Protein AF-A0A814VLP5-F1 (afdb_monomer_lite)

Organism: NCBI:txid433720

Sequence (81 aa):
MNELSQQSNNQSLIPVHVQLEYQNLTDADIQHVIDEQITEKHCTSLNLSGNQITHKGVTMLANILKNNKVKYLLRLNYTVY

Radius of gyration: 17.0 Å; chains: 1; bounding box: 32×20×67 Å

pLDDT: mean 71.15, std 16.54, range [35.56, 91.5]

Foldseek 3Di:
DDPPDPPPPPPVLDAAAAECAQVQDELVCLVVCCVPPFVPRVHQHYEHENYHYDPNSVVVVVVSCVVGPRPYDDPHPDDDD

Secondary structure (DSSP, 8-state):
---------------EEEE-TTS--BTTHHHHHIIIIIISS-EEEEE-TTSB--HHHHHHHHHHHHTS---EE--------

InterPro domains:
  IPR032675 Leucine-rich repeat domain superfamily [G3DSA:3.80.10.10] (3-80)

Structure (mmCIF, N/CA/C/O backbone):
data_AF-A0A814VLP5-F1
#
_entry.id   AF-A0A814VLP5-F1
#
loop_
_atom_site.group_PDB
_atom_site.id
_atom_site.type_symbol
_atom_site.label_atom_id
_atom_site.label_alt_id
_atom_site.label_comp_id
_atom_site.label_asym_id
_atom_site.label_entity_id
_atom_site.label_seq_id
_atom_site.pdbx_PDB_ins_code
_atom_site.Cartn_x
_atom_site.Cartn_y
_atom_site.Cartn_z
_atom_site.occupancy
_atom_site.B_iso_or_equiv
_atom_site.auth_seq_id
_atom_site.auth_comp_id
_atom_site.auth_asym_id
_atom_site.auth_atom_id
_atom_site.pdbx_PDB_model_num
ATOM 1 N N . MET A 1 1 ? -18.554 0.443 50.824 1.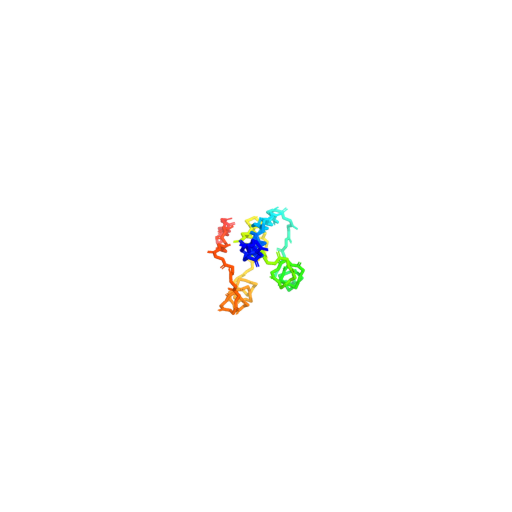00 37.19 1 MET A N 1
ATOM 2 C CA . MET A 1 1 ? -18.639 -0.345 49.578 1.00 37.19 1 MET A CA 1
ATOM 3 C C . MET A 1 1 ? -17.965 0.488 48.509 1.00 37.19 1 MET A C 1
ATOM 5 O O . MET A 1 1 ? -18.519 1.506 48.130 1.00 37.19 1 MET A O 1
ATOM 9 N N . ASN A 1 2 ? -16.723 0.151 48.158 1.00 40.44 2 ASN A N 1
ATOM 10 C CA . ASN A 1 2 ? -15.943 0.903 47.179 1.00 40.44 2 ASN A CA 1
ATOM 11 C C . ASN A 1 2 ? -16.245 0.346 45.790 1.00 40.44 2 ASN A C 1
ATOM 13 O O . ASN A 1 2 ? -15.802 -0.751 45.459 1.00 40.44 2 ASN A O 1
ATOM 17 N N . GLU A 1 3 ? -16.986 1.100 44.986 1.00 45.66 3 GLU A N 1
ATOM 18 C CA . GLU A 1 3 ? -17.109 0.862 43.550 1.00 45.66 3 GLU A CA 1
ATOM 19 C C . GLU A 1 3 ? -15.831 1.358 42.857 1.00 45.66 3 GLU A C 1
ATOM 21 O O . GLU A 1 3 ? -15.760 2.457 42.319 1.00 45.66 3 GLU A O 1
ATOM 26 N N . LEU A 1 4 ? -14.772 0.550 42.922 1.00 51.88 4 LEU A N 1
ATOM 27 C CA . LEU A 1 4 ? -13.546 0.734 42.149 1.00 51.88 4 LEU A CA 1
ATOM 28 C C . LEU A 1 4 ? -13.274 -0.552 41.381 1.00 51.88 4 LEU A C 1
ATOM 30 O O . LEU A 1 4 ? -12.717 -1.486 41.951 1.00 51.88 4 LEU A O 1
ATOM 34 N N . SER A 1 5 ? -13.697 -0.600 40.113 1.00 51.47 5 SER A N 1
ATOM 35 C CA . SER A 1 5 ? -12.999 -1.283 38.999 1.00 51.47 5 SER A CA 1
ATOM 36 C C . SER A 1 5 ? -13.875 -1.406 37.738 1.00 51.47 5 SER A C 1
ATOM 38 O O . SER A 1 5 ? -14.035 -2.475 37.164 1.00 51.47 5 SER A O 1
ATOM 40 N N . GLN A 1 6 ? -14.395 -0.285 37.232 1.00 51.72 6 GLN A N 1
ATOM 41 C CA . GLN A 1 6 ? -14.668 -0.143 35.792 1.00 51.72 6 GLN A CA 1
ATOM 42 C C . GLN A 1 6 ? -13.468 0.581 35.171 1.00 51.72 6 GLN A C 1
ATOM 44 O O . GLN A 1 6 ? -13.571 1.699 34.675 1.00 51.72 6 GLN A O 1
ATOM 49 N N . GLN A 1 7 ? -12.284 -0.027 35.272 1.00 47.12 7 GLN A N 1
ATOM 50 C CA . GLN A 1 7 ? -11.132 0.436 34.511 1.00 47.12 7 GLN A CA 1
ATOM 51 C C . GLN A 1 7 ? -11.312 -0.130 33.109 1.00 47.12 7 GLN A C 1
ATOM 53 O O . GLN A 1 7 ? -10.873 -1.238 32.805 1.00 47.12 7 GLN A O 1
ATOM 58 N N . SER A 1 8 ? -12.047 0.610 32.274 1.00 48.81 8 SER A N 1
ATOM 59 C CA . SER A 1 8 ? -12.042 0.382 30.837 1.00 48.81 8 SER A CA 1
ATOM 60 C C . SER A 1 8 ? -10.578 0.304 30.421 1.00 48.81 8 SER A C 1
ATOM 62 O O . SER A 1 8 ? -9.846 1.288 30.572 1.00 48.81 8 SER A O 1
ATOM 64 N N . ASN A 1 9 ? -10.143 -0.860 29.942 1.00 46.75 9 ASN A N 1
ATOM 65 C CA . ASN A 1 9 ? -8.895 -1.015 29.211 1.00 46.75 9 ASN A CA 1
ATOM 66 C C . ASN A 1 9 ? -9.020 -0.208 27.912 1.00 46.75 9 ASN A C 1
ATOM 68 O O . ASN A 1 9 ? -9.161 -0.748 26.820 1.00 46.75 9 ASN A O 1
ATOM 72 N N . ASN A 1 10 ? -8.973 1.116 28.031 1.00 47.66 10 ASN A N 1
ATOM 73 C CA . ASN A 1 10 ? -8.654 2.010 26.940 1.00 47.66 10 ASN A CA 1
ATOM 74 C C . ASN A 1 10 ? -7.144 1.890 26.742 1.00 47.66 10 ASN A C 1
ATOM 76 O O . ASN A 1 10 ? -6.387 2.814 27.036 1.00 47.66 10 ASN A O 1
ATOM 80 N N . GLN A 1 11 ? -6.699 0.724 26.262 1.00 54.16 11 GLN A N 1
ATOM 81 C CA . GLN A 1 11 ? -5.461 0.660 25.504 1.00 54.16 11 GLN A CA 1
ATOM 82 C C . GLN A 1 11 ? -5.707 1.544 24.289 1.00 54.16 11 GLN A C 1
ATOM 84 O O . GLN A 1 11 ? -6.289 1.121 23.293 1.00 54.16 11 GLN A O 1
ATOM 89 N N . SER A 1 12 ? -5.367 2.822 24.441 1.00 52.97 12 SER A N 1
ATOM 90 C CA . SER A 1 12 ? -5.312 3.777 23.351 1.00 52.97 12 SER A CA 1
ATOM 91 C C . SER A 1 12 ? -4.445 3.119 22.287 1.00 52.97 12 SER A C 1
ATOM 93 O O . SER A 1 12 ? -3.254 2.914 22.522 1.00 52.97 12 SER A O 1
ATOM 95 N N . LEU A 1 13 ? -5.061 2.661 21.193 1.00 60.19 13 LEU A N 1
ATOM 96 C CA . LEU A 1 13 ? -4.344 2.101 20.053 1.00 60.19 13 LEU A CA 1
ATOM 97 C C . LEU A 1 13 ? -3.343 3.171 19.638 1.00 60.19 13 LEU A C 1
ATOM 99 O O . LEU A 1 13 ? -3.748 4.209 19.114 1.00 60.19 13 LEU A O 1
ATOM 103 N N . ILE A 1 14 ? -2.068 2.959 19.963 1.00 65.38 14 ILE A N 1
ATOM 104 C CA . ILE A 1 14 ? -1.020 3.911 19.623 1.00 65.38 14 ILE A CA 1
ATOM 105 C C . ILE A 1 14 ? -1.004 3.946 18.097 1.00 65.38 14 ILE A C 1
ATOM 107 O O . ILE A 1 14 ? -0.784 2.898 17.486 1.00 65.38 14 ILE A O 1
ATOM 111 N N . PRO A 1 15 ? -1.291 5.098 17.472 1.00 65.38 15 PRO A N 1
ATOM 112 C CA . PRO A 1 15 ? -1.268 5.203 16.027 1.00 65.38 15 PRO A CA 1
ATOM 113 C C . PRO A 1 15 ? 0.131 4.833 15.540 1.00 65.38 15 PRO A C 1
ATOM 115 O O . PRO A 1 15 ? 1.105 5.523 15.847 1.00 65.38 15 PRO A O 1
ATOM 118 N N . VAL A 1 16 ? 0.249 3.720 14.817 1.00 75.38 16 VAL A N 1
ATOM 119 C CA . VAL A 1 16 ? 1.515 3.342 14.194 1.00 75.38 16 VAL A CA 1
ATOM 120 C C . VAL A 1 16 ? 1.573 4.037 12.840 1.00 75.38 16 VAL A C 1
ATOM 122 O O . VAL A 1 16 ? 0.698 3.857 11.984 1.00 75.38 16 VAL A O 1
ATOM 125 N N . HIS A 1 17 ? 2.584 4.888 12.691 1.00 78.44 17 HIS A N 1
ATOM 126 C CA . HIS A 1 17 ? 2.905 5.592 11.459 1.00 78.44 17 HIS A CA 1
ATOM 127 C C . HIS A 1 17 ? 4.116 4.917 10.823 1.00 78.44 17 HIS A C 1
ATOM 129 O O . HIS A 1 17 ? 5.176 4.836 11.440 1.00 78.44 17 HIS A O 1
ATOM 135 N N . VAL A 1 18 ? 3.956 4.435 9.595 1.00 82.56 18 VAL A N 1
ATOM 136 C CA . VAL A 1 18 ? 5.005 3.740 8.849 1.00 82.56 18 VAL A CA 1
ATOM 137 C C . VAL A 1 18 ? 5.427 4.604 7.666 1.00 82.56 18 VAL A C 1
ATOM 139 O O . VAL A 1 18 ? 4.611 4.941 6.804 1.00 82.56 18 VAL A O 1
ATOM 142 N N . GLN A 1 19 ? 6.704 4.981 7.647 1.00 86.56 19 GLN A N 1
ATOM 143 C CA . GLN A 1 19 ? 7.320 5.801 6.605 1.00 86.56 19 GLN A CA 1
ATOM 144 C C . GLN A 1 19 ? 8.264 4.930 5.780 1.00 86.56 19 GLN A C 1
ATOM 146 O O . GLN A 1 19 ? 9.310 4.509 6.263 1.00 86.56 19 GLN A O 1
ATOM 151 N N . LEU A 1 20 ? 7.871 4.641 4.542 1.00 86.69 20 LEU A N 1
ATOM 152 C CA . LEU A 1 20 ? 8.629 3.829 3.590 1.00 86.69 20 LEU A CA 1
ATOM 153 C C . LEU A 1 20 ? 8.857 4.603 2.289 1.00 86.69 20 LEU A C 1
ATOM 155 O O . LEU A 1 20 ? 8.846 4.039 1.200 1.00 86.69 20 LEU A O 1
ATOM 159 N N . GLU A 1 21 ? 9.015 5.918 2.386 1.00 88.44 21 GLU A N 1
ATOM 160 C CA . GLU A 1 21 ? 9.288 6.779 1.240 1.00 88.44 21 GLU A CA 1
ATOM 161 C C . GLU A 1 21 ? 10.683 6.540 0.640 1.00 88.44 21 GLU A C 1
ATOM 163 O O . GLU A 1 21 ? 11.658 6.326 1.363 1.00 88.44 21 GLU A O 1
ATOM 168 N N . TYR A 1 22 ? 10.771 6.589 -0.695 1.00 87.19 22 TYR A N 1
ATOM 169 C CA . TYR A 1 22 ? 12.023 6.456 -1.458 1.00 87.19 22 TYR A CA 1
ATOM 170 C C . TYR A 1 22 ? 12.859 5.206 -1.115 1.00 87.19 22 TYR A C 1
ATOM 172 O O . TYR A 1 22 ? 14.086 5.254 -1.086 1.00 87.19 22 TYR A O 1
ATOM 180 N N . GLN A 1 23 ? 12.200 4.074 -0.861 1.00 89.56 23 GLN A N 1
ATOM 181 C CA . GLN A 1 23 ? 12.833 2.797 -0.504 1.00 89.56 23 GLN A CA 1
ATOM 182 C C . GLN A 1 23 ? 13.017 1.858 -1.712 1.00 89.56 23 GLN A C 1
ATOM 184 O O . GLN A 1 23 ? 13.344 0.688 -1.542 1.00 89.56 23 GLN A O 1
ATOM 189 N N . ASN A 1 24 ? 12.796 2.346 -2.940 1.00 90.00 24 ASN A N 1
ATOM 190 C CA . ASN A 1 24 ? 12.791 1.549 -4.175 1.00 90.00 24 ASN A CA 1
ATOM 191 C C . ASN A 1 24 ? 11.812 0.362 -4.160 1.00 90.00 24 ASN A C 1
ATOM 193 O O . ASN A 1 24 ? 11.981 -0.562 -4.954 1.00 90.00 24 ASN A O 1
ATOM 197 N N . LEU A 1 25 ? 10.774 0.408 -3.316 1.00 89.69 25 LEU A N 1
ATOM 198 C CA . LEU A 1 25 ? 9.793 -0.672 -3.209 1.00 89.69 25 LEU A CA 1
ATOM 199 C C . LEU A 1 25 ? 9.065 -0.872 -4.532 1.00 89.69 25 LEU A C 1
ATOM 201 O O . LEU A 1 25 ? 8.734 0.084 -5.235 1.00 89.69 25 LEU A O 1
ATOM 205 N N . THR A 1 26 ? 8.785 -2.125 -4.830 1.00 91.50 26 THR A N 1
ATOM 206 C CA . THR A 1 26 ? 8.075 -2.586 -6.015 1.00 91.50 26 THR A CA 1
ATOM 207 C C . THR A 1 26 ? 6.739 -3.208 -5.622 1.00 91.50 26 THR A C 1
ATOM 209 O O . THR A 1 26 ? 6.434 -3.390 -4.442 1.00 91.50 26 THR A O 1
ATOM 212 N N . ASP A 1 27 ? 5.935 -3.591 -6.614 1.00 89.12 27 ASP A N 1
ATOM 213 C CA . ASP A 1 27 ? 4.692 -4.334 -6.375 1.00 89.12 27 ASP A CA 1
ATOM 214 C C . ASP A 1 27 ? 4.908 -5.641 -5.589 1.00 89.12 27 ASP A C 1
ATOM 216 O O . ASP A 1 27 ? 3.992 -6.086 -4.903 1.00 89.12 27 ASP A O 1
ATOM 220 N N . ALA A 1 28 ? 6.095 -6.254 -5.675 1.00 90.94 28 ALA A N 1
ATOM 221 C CA . ALA A 1 28 ? 6.409 -7.490 -4.957 1.00 90.94 28 ALA A CA 1
ATOM 222 C C . ALA A 1 28 ? 6.602 -7.255 -3.450 1.00 90.94 28 ALA A C 1
ATOM 224 O O . ALA A 1 28 ? 6.201 -8.085 -2.635 1.00 90.94 28 ALA A O 1
ATOM 225 N N . ASP A 1 29 ? 7.152 -6.099 -3.076 1.00 90.81 29 ASP A N 1
ATOM 226 C CA . ASP A 1 29 ? 7.439 -5.751 -1.681 1.00 90.81 29 ASP A CA 1
ATOM 227 C C . ASP A 1 29 ? 6.170 -5.376 -0.906 1.00 90.81 29 ASP A C 1
ATOM 229 O O . ASP A 1 29 ? 6.119 -5.464 0.321 1.00 90.81 29 ASP A O 1
ATOM 233 N N . ILE A 1 30 ? 5.107 -5.000 -1.623 1.00 87.12 30 ILE A N 1
ATOM 234 C CA . ILE A 1 30 ? 3.815 -4.641 -1.037 1.00 87.12 30 ILE A CA 1
ATOM 235 C C . ILE A 1 30 ? 3.229 -5.762 -0.180 1.00 87.12 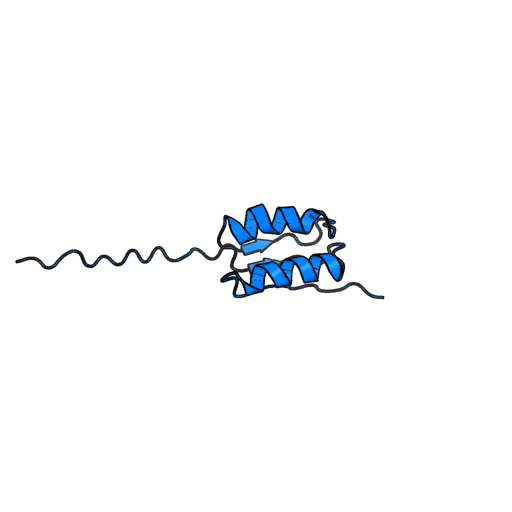30 ILE A C 1
ATOM 237 O O . ILE A 1 30 ? 2.649 -5.469 0.865 1.00 87.12 30 ILE A O 1
ATOM 241 N N . GLN A 1 31 ? 3.402 -7.026 -0.575 1.00 86.69 31 GLN A N 1
ATOM 242 C CA . GLN A 1 31 ? 2.914 -8.155 0.217 1.00 86.69 31 GLN A CA 1
ATOM 243 C C . GLN A 1 31 ? 3.584 -8.188 1.601 1.00 86.69 31 GLN A C 1
ATOM 245 O O . GLN A 1 31 ? 2.897 -8.320 2.609 1.00 86.69 31 GLN A O 1
ATOM 250 N N . HIS A 1 32 ? 4.900 -7.958 1.665 1.00 87.44 32 HIS A N 1
ATOM 251 C CA . HIS A 1 32 ? 5.627 -7.866 2.936 1.00 87.44 32 HIS A CA 1
ATOM 252 C C . HIS A 1 32 ? 5.168 -6.673 3.777 1.00 87.44 32 HIS A C 1
ATOM 254 O O . HIS A 1 32 ? 4.934 -6.808 4.976 1.00 87.44 32 HIS A O 1
ATOM 260 N N . VAL A 1 33 ? 4.982 -5.506 3.151 1.00 84.31 33 VAL A N 1
ATOM 261 C CA . VAL A 1 33 ? 4.479 -4.311 3.850 1.00 84.31 33 VAL A CA 1
ATOM 262 C C . VAL A 1 33 ? 3.101 -4.575 4.461 1.00 84.31 33 VAL A C 1
ATOM 264 O O . VAL A 1 33 ? 2.828 -4.156 5.586 1.00 84.31 33 VAL A O 1
ATOM 267 N N . ILE A 1 34 ? 2.230 -5.277 3.738 1.00 82.50 34 ILE A N 1
ATOM 268 C CA . ILE A 1 34 ? 0.912 -5.667 4.232 1.00 82.50 34 ILE A CA 1
ATOM 269 C C . ILE A 1 34 ? 1.040 -6.581 5.451 1.00 82.50 34 ILE A C 1
ATOM 271 O O . ILE A 1 34 ? 0.462 -6.276 6.497 1.00 82.50 34 ILE A O 1
ATOM 275 N N . ASP A 1 35 ? 1.792 -7.670 5.322 1.00 82.38 35 ASP A N 1
ATOM 276 C CA . ASP A 1 35 ? 1.860 -8.700 6.354 1.00 82.38 35 ASP A CA 1
ATOM 277 C C . ASP A 1 35 ? 2.496 -8.148 7.638 1.00 82.38 35 ASP A C 1
ATOM 279 O O . ASP A 1 35 ? 1.903 -8.244 8.711 1.00 82.38 35 ASP A O 1
ATOM 283 N N . GLU A 1 36 ? 3.626 -7.446 7.531 1.00 79.88 36 GLU A N 1
ATOM 284 C CA . GLU A 1 36 ? 4.371 -6.972 8.701 1.00 79.88 36 GLU A CA 1
ATOM 285 C C . GLU A 1 36 ? 3.818 -5.693 9.343 1.00 79.88 36 GLU A C 1
ATOM 287 O O . GLU A 1 36 ? 4.018 -5.452 10.537 1.00 79.88 36 GLU A O 1
ATOM 292 N N . GLN A 1 37 ? 3.206 -4.802 8.556 1.00 76.12 37 GLN A N 1
ATOM 293 C CA . GLN A 1 37 ? 2.856 -3.457 9.028 1.00 76.12 37 GLN A CA 1
ATOM 294 C C . GLN A 1 37 ? 1.347 -3.263 9.156 1.00 76.12 37 GLN A C 1
ATOM 296 O O . GLN A 1 37 ? 0.892 -2.608 10.094 1.00 76.12 37 GLN A O 1
ATOM 301 N N . ILE A 1 38 ? 0.554 -3.823 8.242 1.00 72.19 38 ILE A N 1
ATOM 302 C CA . ILE A 1 38 ? -0.901 -3.626 8.236 1.00 72.19 38 ILE A CA 1
ATOM 303 C C . ILE A 1 38 ? -1.588 -4.677 9.109 1.00 72.19 38 ILE A C 1
ATOM 305 O O . ILE A 1 38 ? -2.411 -4.312 9.949 1.00 72.19 38 ILE A O 1
ATOM 309 N N . THR A 1 39 ? -1.240 -5.954 8.942 1.00 69.75 39 THR A N 1
ATOM 310 C CA . THR A 1 39 ? -1.899 -7.056 9.657 1.00 69.75 39 THR A CA 1
ATOM 311 C C . THR A 1 39 ? -1.457 -7.142 11.118 1.00 69.75 39 THR A C 1
ATOM 313 O O . THR A 1 39 ? -2.307 -7.262 11.997 1.00 69.75 39 THR A O 1
ATOM 316 N N . GLU A 1 40 ? -0.157 -7.024 11.403 1.00 65.88 40 GLU A N 1
ATOM 317 C CA . GLU A 1 40 ? 0.358 -7.234 12.766 1.00 65.88 40 GLU A CA 1
ATOM 318 C C . GLU A 1 40 ? 0.394 -5.978 13.648 1.00 65.88 40 GLU A C 1
ATOM 320 O O . GLU A 1 40 ? 0.221 -6.070 14.863 1.00 65.88 40 GLU A O 1
ATOM 325 N N . LYS A 1 41 ? 0.615 -4.788 13.072 1.00 62.09 41 LYS A N 1
ATOM 326 C CA . LYS A 1 41 ? 0.952 -3.579 13.855 1.00 62.09 41 LYS A CA 1
ATOM 327 C C . LYS A 1 41 ? -0.164 -2.546 13.972 1.00 62.09 41 LYS A C 1
ATOM 329 O O . LYS A 1 41 ? 0.086 -1.451 14.469 1.00 62.09 41 LYS A O 1
ATOM 334 N N . HIS A 1 42 ? -1.383 -2.857 13.523 1.00 68.88 42 HIS A N 1
ATOM 335 C CA . HIS A 1 42 ? -2.499 -1.900 13.494 1.00 68.88 42 HIS A CA 1
ATOM 336 C C . HIS A 1 42 ? -2.095 -0.539 12.887 1.00 68.88 42 HIS A C 1
ATOM 338 O O . HIS A 1 42 ? -2.452 0.518 13.413 1.00 68.88 42 HIS A O 1
ATOM 344 N N . CYS A 1 43 ? -1.323 -0.558 11.793 1.00 72.31 43 CYS A N 1
ATOM 345 C CA . CYS A 1 43 ? -0.847 0.659 11.141 1.00 72.31 43 CY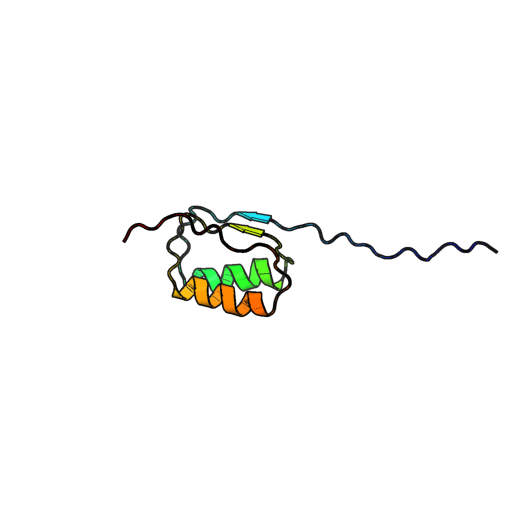S A CA 1
ATOM 346 C C . CYS A 1 43 ? -2.015 1.584 10.792 1.00 72.31 43 CYS A C 1
ATOM 348 O O . CYS A 1 43 ? -2.960 1.204 10.107 1.00 72.31 43 CYS A O 1
ATOM 350 N N . THR A 1 44 ? -1.953 2.820 11.272 1.00 76.31 44 THR A N 1
ATOM 351 C CA . THR A 1 44 ? -2.996 3.824 11.031 1.00 76.31 44 THR A CA 1
ATOM 352 C C . THR A 1 44 ? -2.658 4.756 9.876 1.00 76.31 44 THR A C 1
ATOM 354 O O . THR A 1 44 ? -3.558 5.418 9.359 1.00 76.31 44 THR A O 1
ATOM 357 N N . SER A 1 45 ? -1.379 4.817 9.492 1.00 78.31 45 SER A N 1
ATOM 358 C CA . SER A 1 45 ? -0.842 5.727 8.482 1.00 78.31 45 SER A CA 1
ATOM 359 C C . SER A 1 45 ? 0.371 5.107 7.796 1.00 78.31 45 SER A C 1
ATOM 361 O O . SER A 1 45 ? 1.376 4.845 8.453 1.00 78.31 45 SER A O 1
ATOM 363 N N . LEU A 1 46 ? 0.315 4.964 6.473 1.00 82.12 46 LEU A N 1
ATOM 364 C CA . LEU A 1 46 ? 1.389 4.392 5.658 1.00 82.12 46 LEU A CA 1
ATOM 365 C C . LEU A 1 46 ? 1.786 5.359 4.533 1.00 82.12 46 LEU A C 1
ATOM 367 O O . LEU A 1 46 ? 0.951 5.697 3.687 1.00 82.12 46 LEU A O 1
ATOM 371 N N . ASN A 1 47 ? 3.052 5.790 4.516 1.00 85.50 47 ASN A N 1
ATOM 372 C CA . ASN A 1 47 ? 3.620 6.586 3.428 1.00 85.50 47 ASN A CA 1
ATOM 373 C C . ASN A 1 47 ? 4.510 5.727 2.522 1.00 85.50 47 ASN A C 1
ATOM 375 O O . ASN A 1 47 ? 5.479 5.133 2.986 1.00 85.50 47 ASN A O 1
ATOM 379 N N . LEU A 1 48 ? 4.182 5.699 1.229 1.00 85.12 48 LEU A N 1
ATOM 380 C CA . LEU A 1 48 ? 4.883 4.942 0.187 1.00 85.12 48 LEU A CA 1
ATOM 381 C C . LEU A 1 48 ? 5.323 5.849 -0.979 1.00 85.12 48 LEU A C 1
ATOM 383 O O . LEU A 1 48 ? 5.598 5.350 -2.070 1.00 85.12 48 LEU A O 1
ATOM 387 N N . SER A 1 49 ? 5.365 7.172 -0.784 1.00 85.12 49 SER A N 1
ATOM 388 C CA . SER A 1 49 ? 5.773 8.128 -1.822 1.00 85.12 49 SER A CA 1
ATOM 389 C C . SER A 1 49 ? 7.177 7.845 -2.364 1.00 85.12 49 SER A C 1
ATOM 391 O O . SER A 1 49 ? 8.076 7.506 -1.598 1.00 85.12 49 SER A O 1
ATOM 393 N N . GLY A 1 50 ? 7.391 8.053 -3.665 1.00 83.75 50 GLY A N 1
ATOM 394 C CA . GLY A 1 50 ? 8.719 7.912 -4.271 1.00 83.75 50 GLY A CA 1
ATOM 395 C C . GLY A 1 50 ? 9.209 6.468 -4.430 1.00 83.75 50 GLY A C 1
ATOM 396 O O . GLY A 1 50 ? 10.408 6.249 -4.559 1.00 83.75 50 GLY A O 1
ATOM 397 N N . ASN A 1 51 ? 8.306 5.485 -4.407 1.00 88.62 51 ASN A N 1
ATOM 398 C CA . ASN A 1 51 ? 8.609 4.087 -4.724 1.00 88.62 51 ASN A CA 1
ATOM 399 C C . ASN A 1 51 ? 8.152 3.709 -6.140 1.00 88.62 51 ASN A C 1
ATOM 401 O O . ASN A 1 51 ? 7.388 4.427 -6.782 1.00 88.62 51 ASN A O 1
ATOM 405 N N . GLN A 1 52 ? 8.573 2.532 -6.597 1.00 90.12 52 GLN A N 1
ATOM 406 C CA . GLN A 1 52 ? 8.272 1.955 -7.910 1.00 90.12 52 GLN A CA 1
ATOM 407 C C . GLN A 1 52 ? 7.036 1.041 -7.846 1.00 90.12 52 GLN A C 1
ATOM 409 O O . GLN A 1 52 ? 7.012 -0.058 -8.401 1.00 90.12 52 GLN A O 1
ATOM 414 N N . ILE A 1 53 ? 6.008 1.486 -7.121 1.00 88.06 53 ILE A N 1
ATOM 415 C CA . ILE A 1 53 ? 4.754 0.750 -6.949 1.00 88.06 53 ILE A CA 1
ATOM 416 C C . ILE A 1 53 ? 3.814 1.150 -8.082 1.00 88.06 53 ILE A C 1
ATOM 418 O O . ILE A 1 53 ? 3.513 2.330 -8.271 1.00 88.06 53 ILE A O 1
ATOM 422 N N . THR A 1 54 ? 3.330 0.168 -8.833 1.00 88.06 54 THR A N 1
ATOM 423 C CA . THR A 1 54 ? 2.395 0.383 -9.936 1.00 88.06 54 THR A CA 1
ATOM 424 C C . THR A 1 54 ? 0.950 0.241 -9.460 1.00 88.06 54 THR A C 1
ATOM 426 O O . THR A 1 54 ? 0.664 -0.102 -8.311 1.00 88.06 54 THR A O 1
ATOM 429 N N . HIS A 1 55 ? -0.008 0.440 -10.369 1.00 83.75 55 HIS A N 1
ATOM 430 C CA . HIS A 1 55 ? -1.428 0.196 -10.102 1.00 83.75 55 HIS A CA 1
ATOM 431 C C . HIS A 1 55 ? -1.713 -1.207 -9.526 1.00 83.75 55 HIS A C 1
ATOM 433 O O . HIS A 1 55 ? -2.699 -1.373 -8.805 1.00 83.75 55 HIS A O 1
ATOM 439 N N . LYS A 1 56 ? -0.863 -2.210 -9.800 1.00 87.31 56 LYS A N 1
ATOM 440 C CA . LYS A 1 56 ? -1.008 -3.567 -9.253 1.00 87.31 56 LYS A CA 1
ATOM 441 C C . LYS A 1 56 ? -0.769 -3.599 -7.744 1.00 87.31 56 LYS A C 1
ATOM 443 O O . LYS A 1 56 ? -1.652 -4.054 -7.016 1.00 87.31 56 LYS A O 1
ATOM 448 N N . GLY A 1 57 ? 0.359 -3.071 -7.266 1.00 86.75 57 GLY A N 1
ATOM 449 C CA . GLY A 1 57 ? 0.658 -3.002 -5.834 1.00 86.75 57 GLY A CA 1
ATOM 450 C C . GLY A 1 57 ? -0.349 -2.134 -5.077 1.00 86.75 57 GLY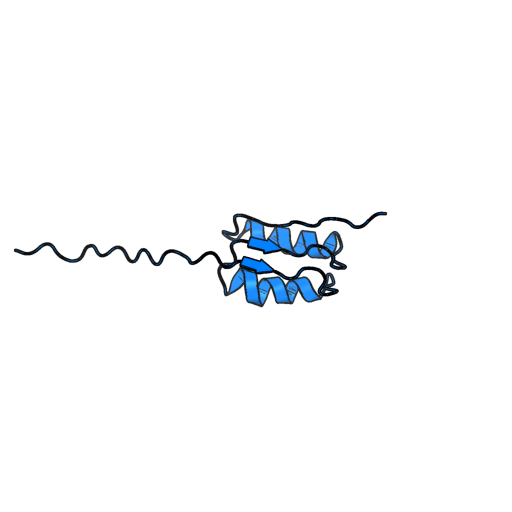 A C 1
ATOM 451 O O . GLY A 1 57 ? -0.819 -2.508 -4.003 1.00 86.75 57 GLY A O 1
ATOM 452 N N . VAL A 1 58 ? -0.800 -1.029 -5.680 1.00 83.94 58 VAL A N 1
ATOM 453 C CA . VAL A 1 58 ? -1.861 -0.187 -5.096 1.00 83.94 58 VAL A CA 1
ATOM 454 C C . VAL A 1 58 ? -3.188 -0.938 -4.969 1.00 83.94 58 VAL A C 1
ATOM 456 O O . VAL A 1 58 ? -3.858 -0.833 -3.942 1.00 83.94 58 VAL A O 1
ATOM 459 N N . THR A 1 59 ? -3.569 -1.723 -5.980 1.00 84.56 59 THR A N 1
ATOM 460 C CA . THR A 1 59 ? -4.798 -2.534 -5.941 1.00 84.56 59 THR A CA 1
ATOM 461 C C . THR A 1 59 ? -4.730 -3.596 -4.844 1.00 84.56 59 THR A C 1
ATOM 463 O O . THR A 1 59 ? -5.715 -3.815 -4.136 1.00 84.56 59 THR A O 1
ATOM 466 N N . MET A 1 60 ? -3.564 -4.224 -4.666 1.00 85.69 60 MET A N 1
ATOM 467 C CA . MET A 1 60 ? -3.325 -5.195 -3.597 1.00 85.69 60 MET A CA 1
ATOM 468 C C . MET A 1 60 ? -3.505 -4.554 -2.214 1.00 85.69 60 MET A C 1
ATOM 470 O O . MET A 1 60 ? -4.299 -5.054 -1.416 1.00 85.69 60 MET A O 1
ATOM 474 N N . LEU A 1 61 ? -2.875 -3.397 -1.971 1.00 80.75 61 LEU A N 1
ATOM 475 C CA . LEU A 1 61 ? -3.073 -2.614 -0.744 1.00 80.75 61 LEU A CA 1
ATOM 476 C C . LEU A 1 61 ? -4.553 -2.290 -0.518 1.00 80.75 61 LEU A C 1
ATOM 478 O O . LEU A 1 61 ? -5.097 -2.577 0.548 1.00 80.75 61 LEU A O 1
ATOM 482 N N . ALA A 1 62 ? -5.227 -1.729 -1.524 1.00 79.12 62 ALA A N 1
ATOM 483 C CA . ALA A 1 62 ? -6.620 -1.308 -1.413 1.00 79.12 62 ALA A CA 1
ATOM 484 C C . ALA A 1 62 ? -7.562 -2.462 -1.033 1.00 79.12 62 ALA A C 1
ATOM 486 O O . ALA A 1 62 ? -8.473 -2.273 -0.226 1.00 79.12 62 ALA A O 1
ATOM 487 N N . ASN A 1 63 ? -7.341 -3.661 -1.577 1.00 82.69 63 ASN A N 1
ATOM 488 C CA . ASN A 1 63 ? -8.152 -4.835 -1.255 1.00 82.69 63 ASN A CA 1
ATOM 489 C C . ASN A 1 63 ? -8.006 -5.270 0.203 1.00 82.69 63 ASN A C 1
ATOM 491 O O . ASN A 1 63 ? -9.004 -5.605 0.837 1.00 82.69 63 ASN A O 1
ATOM 495 N N . ILE A 1 64 ? -6.794 -5.220 0.751 1.00 79.25 64 ILE A N 1
ATOM 496 C CA . ILE A 1 64 ? -6.560 -5.575 2.153 1.00 79.25 64 ILE A CA 1
ATOM 497 C C . ILE A 1 64 ? -7.174 -4.541 3.091 1.00 79.25 64 ILE A C 1
ATOM 499 O O . ILE A 1 64 ? -7.749 -4.882 4.122 1.00 79.25 64 ILE A O 1
ATOM 503 N N . LEU A 1 65 ? -7.116 -3.270 2.714 1.00 72.31 65 LEU A N 1
ATOM 504 C CA . LEU A 1 65 ? -7.554 -2.174 3.572 1.00 72.31 65 LEU A CA 1
ATOM 505 C C . LEU A 1 65 ? -9.055 -1.981 3.595 1.00 72.31 65 LEU A C 1
ATOM 507 O O . LEU A 1 65 ? -9.571 -1.499 4.595 1.00 72.31 65 LEU A O 1
ATOM 511 N N . LYS A 1 66 ? -9.771 -2.431 2.561 1.00 70.38 66 LYS A N 1
ATOM 512 C CA . LYS A 1 66 ? -11.235 -2.562 2.624 1.00 70.38 66 LYS A CA 1
ATOM 513 C C . LYS A 1 66 ? -11.690 -3.389 3.827 1.00 70.38 66 LYS A C 1
ATOM 515 O O . LYS A 1 66 ? -12.751 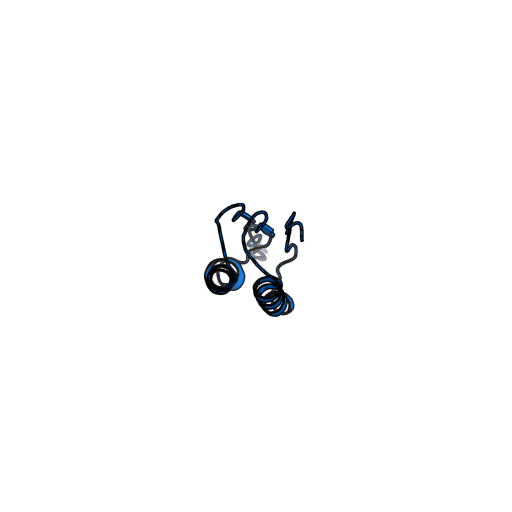-3.116 4.377 1.00 70.38 66 LYS A O 1
ATOM 520 N N . ASN A 1 67 ? -10.881 -4.363 4.239 1.00 67.19 67 ASN A N 1
ATOM 521 C CA . ASN A 1 67 ? -11.183 -5.253 5.355 1.00 67.19 67 ASN A CA 1
ATOM 522 C C . ASN A 1 67 ? -10.516 -4.818 6.670 1.00 67.19 67 ASN A C 1
ATOM 524 O O . ASN A 1 67 ? -10.718 -5.467 7.694 1.00 67.19 67 ASN A O 1
ATOM 528 N N . ASN A 1 68 ? -9.730 -3.737 6.666 1.00 60.28 68 ASN A N 1
ATOM 529 C CA . ASN A 1 68 ? -8.890 -3.337 7.791 1.00 60.28 68 ASN A CA 1
ATOM 530 C C . ASN A 1 68 ? -9.238 -1.926 8.294 1.00 60.28 68 ASN A C 1
ATOM 532 O O . ASN A 1 68 ? -9.660 -1.057 7.539 1.00 60.28 68 ASN A O 1
ATOM 536 N N . LYS A 1 69 ? -9.043 -1.658 9.592 1.00 58.88 69 LYS A N 1
ATOM 537 C CA . LYS A 1 69 ? -9.401 -0.368 10.232 1.00 58.88 69 LYS A CA 1
ATOM 538 C C . LYS A 1 69 ? -8.407 0.774 9.946 1.00 58.88 69 LYS A C 1
ATOM 540 O O . LYS A 1 69 ? -8.301 1.713 10.737 1.00 58.88 69 LYS A O 1
ATOM 545 N N . VAL A 1 70 ? -7.654 0.707 8.852 1.00 57.09 70 VAL A N 1
ATOM 546 C CA . VAL A 1 70 ? -6.652 1.726 8.518 1.00 57.09 70 VAL A CA 1
ATOM 547 C C . VAL A 1 70 ? -7.366 2.967 7.989 1.00 57.09 70 VAL A C 1
ATOM 549 O O . VAL A 1 70 ? -7.958 2.953 6.914 1.00 57.09 70 VAL A O 1
ATOM 552 N N . LYS A 1 71 ? -7.335 4.051 8.769 1.00 55.81 71 LYS A N 1
ATOM 553 C CA . LYS A 1 71 ? -8.052 5.297 8.453 1.00 55.81 71 LYS A CA 1
ATOM 554 C C . LYS A 1 71 ? -7.351 6.182 7.422 1.00 55.81 71 LYS A C 1
ATOM 556 O O . LYS A 1 71 ? -8.022 7.002 6.803 1.00 55.81 71 LYS A O 1
ATOM 561 N N . TYR A 1 72 ? -6.037 6.044 7.244 1.00 56.00 72 TYR A N 1
ATOM 562 C CA . TYR A 1 72 ? -5.260 6.929 6.381 1.00 56.00 72 TYR A CA 1
ATOM 563 C C . TYR A 1 72 ? -4.295 6.110 5.522 1.00 56.00 72 TYR A C 1
ATOM 565 O O . TYR A 1 72 ? -3.262 5.644 6.001 1.00 56.00 72 TYR A O 1
ATOM 573 N N . LEU A 1 73 ? -4.631 5.931 4.241 1.00 58.66 73 LEU A N 1
ATOM 574 C CA . LEU A 1 73 ? -3.730 5.328 3.262 1.00 58.66 73 LEU A CA 1
ATOM 575 C C . LEU A 1 73 ? -3.393 6.303 2.131 1.00 58.66 73 LEU A C 1
ATOM 577 O O . LEU A 1 73 ? -4.269 7.003 1.633 1.00 58.66 73 LEU A O 1
ATOM 581 N N . LEU A 1 74 ? -2.133 6.229 1.693 1.00 62.16 74 LEU A N 1
ATOM 582 C CA . LEU A 1 74 ? -1.584 6.683 0.408 1.00 62.16 74 LEU A CA 1
ATOM 583 C C . LEU A 1 74 ? -1.400 8.189 0.239 1.00 62.16 74 LEU A C 1
ATOM 585 O O . LEU A 1 74 ? -2.259 8.905 -0.267 1.00 62.16 74 LEU A O 1
ATOM 589 N N . ARG A 1 75 ? -0.162 8.627 0.469 1.00 55.12 75 ARG A N 1
ATOM 590 C CA . ARG A 1 75 ? 0.454 9.655 -0.374 1.00 55.12 75 ARG A CA 1
ATOM 591 C C . ARG A 1 75 ? 1.343 8.973 -1.413 1.00 55.12 75 ARG A C 1
ATOM 593 O O . ARG A 1 75 ? 2.537 8.813 -1.207 1.00 55.12 75 ARG A O 1
ATOM 600 N N . LEU A 1 76 ? 0.761 8.566 -2.539 1.00 58.50 76 LEU A N 1
ATOM 601 C CA . LEU A 1 76 ? 1.533 8.279 -3.751 1.00 58.50 76 LEU A CA 1
ATOM 602 C C . LEU A 1 76 ? 1.714 9.597 -4.496 1.00 58.50 76 LEU A C 1
ATOM 604 O O . LEU A 1 76 ? 0.927 9.933 -5.374 1.00 58.50 76 LEU A O 1
ATOM 608 N N . ASN A 1 77 ? 2.692 10.400 -4.089 1.00 48.53 77 ASN A N 1
ATOM 609 C CA . ASN A 1 77 ? 3.061 11.558 -4.891 1.00 48.53 77 ASN A CA 1
ATOM 610 C C . ASN A 1 77 ? 4.106 11.148 -5.934 1.00 48.53 77 ASN A C 1
ATOM 612 O O . ASN A 1 77 ? 5.164 10.636 -5.576 1.00 48.53 77 ASN A O 1
ATOM 616 N N . TYR A 1 78 ? 3.755 11.447 -7.189 1.00 45.38 78 TYR A N 1
ATOM 617 C CA . TYR A 1 78 ? 4.562 11.492 -8.410 1.00 45.38 78 TYR A CA 1
ATOM 618 C C . TYR A 1 78 ? 5.155 10.184 -8.956 1.00 45.38 78 TYR A C 1
ATOM 620 O O . TYR A 1 78 ? 6.212 9.732 -8.533 1.00 45.38 78 TYR A O 1
ATOM 628 N N . THR A 1 79 ? 4.566 9.702 -10.052 1.00 35.56 79 THR A N 1
ATOM 629 C CA . THR A 1 79 ? 5.339 9.249 -11.218 1.00 35.56 79 THR A CA 1
ATOM 630 C C . THR A 1 79 ? 4.726 9.881 -12.470 1.00 35.56 79 THR A C 1
ATOM 632 O O . THR A 1 79 ? 3.544 9.714 -12.760 1.00 35.56 79 THR A O 1
ATOM 635 N N . VAL A 1 80 ? 5.519 10.726 -13.134 1.00 38.41 80 VAL A N 1
ATOM 636 C CA . VAL A 1 80 ? 5.215 11.313 -14.447 1.00 38.41 80 VAL A CA 1
ATOM 637 C C . VAL A 1 80 ? 5.223 10.175 -15.473 1.00 38.41 80 VAL A C 1
ATOM 639 O O . VAL A 1 80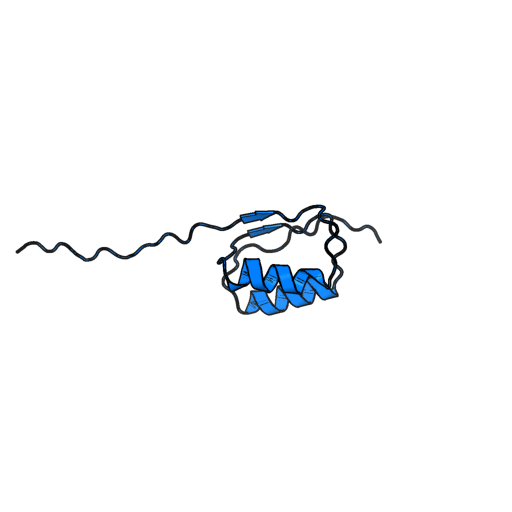 ? 6.083 9.301 -15.379 1.00 38.41 80 VAL A O 1
ATOM 642 N N . TYR A 1 81 ? 4.228 10.189 -16.366 1.00 36.91 81 TYR A N 1
ATOM 643 C CA . TYR A 1 81 ? 4.017 9.251 -17.478 1.00 36.91 81 TYR A CA 1
ATOM 644 C C . TYR A 1 81 ? 5.255 9.032 -18.351 1.00 36.91 81 TYR A C 1
ATOM 646 O O . TYR A 1 81 ? 5.974 10.027 -18.601 1.00 36.91 81 TYR A O 1
#